Protein AF-A0A1R0LL44-F1 (afdb_monomer)

Sequence (97 aa):
MQPASIRSSVYYRCEFKEEEAALYPDLTHPRTVYLREDIVCQALDRWIARAFAPDRLSATIVALTHASVAASTAEPQTPEQAQARHAIKDCARRLAR

Radius of gyration: 20.76 Å; Cα contacts (8 Å, |Δi|>4): 56; chains: 1; bounding box: 38×36×60 Å

Nearest PDB structures (foldseek):
  6qm7-assembly1_C  TM=4.380E-01  e=1.869E+00  Leishmania tarentolae
  4khb-assembly4_G  TM=4.666E-01  e=4.514E+00  Thermochaetoides thermophila DSM 1495
  9f9p-assembly1_C  TM=2.756E-01  e=2.451E+00  Trypanosoma cruzi

Foldseek 3Di:
DDWDDDPNWIKDKDAQDPVNCVVPVVDPDDRIDIDICVVVVVVVVVVVCVCCPPVNNVVSVVVVVVVVVVVVVVDDDDPVRVVVVVVVVVVVVVVVD

Secondary structure (DSSP, 8-state):
-EEEEETTEEEEEEE--HHHHHH-TT----SEEEEEHHHHHHHHHHHHHHHT-TTTHHHHHHHHHHHHHHHHHHSPPPHHHHHHHHHHHHHHHHHT-

Solvent-accessible surface area (backbone atoms only — not comparable to full-atom values): 5790 Å² total; per-residue (Å²): 115,62,80,45,80,52,97,96,41,47,32,36,45,47,73,52,49,71,75,56,43,70,76,38,74,87,62,92,69,67,58,65,46,82,45,54,46,78,70,49,48,60,56,48,53,55,48,52,51,60,48,56,29,86,96,32,31,70,61,44,52,52,51,49,52,52,51,53,51,55,54,64,67,73,48,87,76,50,73,67,58,54,51,53,53,49,54,52,53,54,51,54,57,61,73,75,108

pLDDT: mean 90.06, std 6.78, range [64.0, 98.12]

Mean predicted aligned error: 9.0 Å

Structure (mmCIF, N/CA/C/O backbone):
data_AF-A0A1R0LL44-F1
#
_entry.id   AF-A0A1R0LL44-F1
#
loop_
_atom_site.group_PDB
_atom_site.id
_atom_site.type_symbol
_atom_site.label_atom_id
_atom_site.label_alt_id
_atom_site.label_comp_id
_atom_site.label_asym_id
_atom_site.label_entity_id
_atom_site.label_seq_id
_atom_site.pdbx_PDB_ins_code
_atom_site.Cartn_x
_atom_site.Cartn_y
_atom_site.Cartn_z
_atom_site.occupancy
_atom_site.B_iso_or_equiv
_atom_site.auth_seq_id
_atom_site.auth_comp_id
_atom_site.auth_asym_id
_atom_site.auth_atom_id
_atom_site.pdbx_PDB_model_num
ATOM 1 N N . MET A 1 1 ? 7.585 8.715 -9.192 1.00 72.81 1 MET A N 1
ATOM 2 C CA . MET 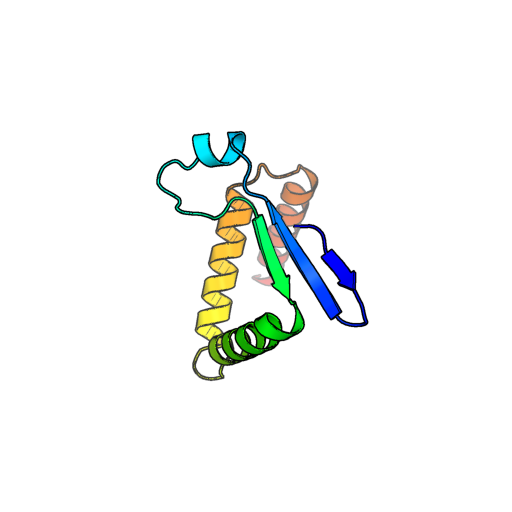A 1 1 ? 6.837 8.033 -10.273 1.00 72.81 1 MET A CA 1
ATOM 3 C C . MET A 1 1 ? 5.720 8.951 -10.740 1.00 72.81 1 MET A C 1
ATOM 5 O O . MET A 1 1 ? 4.881 9.304 -9.923 1.00 72.81 1 MET A O 1
ATOM 9 N N . GLN A 1 2 ? 5.723 9.385 -12.000 1.00 77.62 2 GLN A N 1
ATOM 10 C CA . GLN A 1 2 ? 4.617 10.173 -12.562 1.00 77.62 2 GLN A CA 1
ATOM 11 C C . GLN A 1 2 ? 3.687 9.252 -13.367 1.00 77.62 2 GLN A C 1
ATOM 13 O O . GLN A 1 2 ? 4.201 8.391 -14.091 1.00 77.62 2 GLN A O 1
ATOM 18 N N . PRO A 1 3 ? 2.355 9.391 -13.235 1.00 89.62 3 PRO A N 1
ATOM 19 C CA . PRO A 1 3 ? 1.409 8.633 -14.042 1.00 89.62 3 PRO A CA 1
ATOM 20 C C . PRO A 1 3 ? 1.308 9.209 -15.460 1.00 89.62 3 PRO A C 1
ATOM 22 O O . PRO A 1 3 ? 1.363 10.424 -15.655 1.00 89.62 3 PRO A O 1
ATOM 25 N N . ALA A 1 4 ? 1.113 8.336 -16.447 1.00 92.25 4 ALA A N 1
ATOM 26 C CA . ALA A 1 4 ? 0.806 8.697 -17.826 1.00 92.25 4 ALA A CA 1
ATOM 27 C C . ALA A 1 4 ? -0.355 7.846 -18.354 1.00 92.25 4 ALA A C 1
ATOM 29 O O . ALA A 1 4 ? -0.314 6.617 -18.289 1.00 92.25 4 ALA A O 1
ATOM 30 N N . SER A 1 5 ? -1.378 8.495 -18.909 1.00 92.62 5 SER A N 1
ATOM 31 C CA . SER A 1 5 ? -2.532 7.818 -19.509 1.00 92.62 5 SER A CA 1
ATOM 32 C C . SER A 1 5 ? -2.287 7.550 -20.993 1.00 92.62 5 SER A C 1
ATOM 34 O O . SER A 1 5 ? -2.072 8.478 -21.771 1.00 92.62 5 SER A O 1
ATOM 36 N N . ILE A 1 6 ? -2.342 6.284 -21.406 1.00 90.62 6 ILE A N 1
ATOM 37 C CA . ILE A 1 6 ? -2.130 5.835 -22.787 1.00 90.62 6 ILE A CA 1
ATOM 38 C C . ILE A 1 6 ? -3.261 4.872 -23.153 1.00 90.62 6 ILE A C 1
ATOM 40 O O . ILE A 1 6 ? -3.413 3.831 -22.523 1.00 90.62 6 ILE A O 1
ATOM 44 N N . ARG A 1 7 ? -4.048 5.202 -24.190 1.00 88.38 7 ARG A N 1
ATOM 45 C CA . ARG A 1 7 ? -5.126 4.341 -24.731 1.00 88.38 7 ARG A CA 1
ATOM 46 C C . ARG A 1 7 ? -6.061 3.773 -23.644 1.00 88.38 7 ARG A C 1
ATOM 48 O O . ARG A 1 7 ? -6.320 2.576 -23.609 1.00 88.38 7 ARG A O 1
ATOM 55 N N . SER A 1 8 ? -6.546 4.648 -22.762 1.00 90.19 8 SER A N 1
ATOM 56 C CA . SER A 1 8 ? -7.445 4.313 -21.641 1.00 90.19 8 SER A CA 1
ATOM 57 C C . SER A 1 8 ? -6.835 3.460 -20.520 1.00 90.19 8 SER A C 1
ATOM 59 O O . SER A 1 8 ? -7.565 2.973 -19.662 1.00 90.19 8 SER A O 1
ATOM 61 N N . SER A 1 9 ? -5.512 3.305 -20.477 1.00 91.06 9 SER A N 1
ATOM 62 C CA . SER A 1 9 ? -4.801 2.678 -19.360 1.00 91.06 9 SER A CA 1
ATOM 63 C C . SER A 1 9 ? -3.793 3.645 -18.754 1.00 91.06 9 SER A C 1
ATOM 65 O O . SER A 1 9 ? -3.163 4.426 -19.468 1.00 91.06 9 SER A O 1
ATOM 67 N N . VAL A 1 10 ? -3.627 3.588 -17.436 1.00 95.00 10 VAL A N 1
ATOM 68 C CA . VAL A 1 10 ? -2.629 4.387 -16.723 1.00 95.00 10 VAL A CA 1
ATOM 69 C C . VAL A 1 10 ? -1.361 3.564 -16.541 1.00 95.00 10 VAL A C 1
ATOM 71 O O . VAL A 1 10 ? -1.396 2.380 -16.193 1.00 95.00 10 VAL A O 1
ATOM 74 N N . TYR A 1 11 ? -0.231 4.208 -16.799 1.00 94.06 11 TYR A N 1
ATOM 75 C CA . TYR A 1 11 ? 1.096 3.645 -16.649 1.00 94.06 11 TYR A CA 1
ATOM 76 C C . TYR A 1 11 ? 1.901 4.480 -15.664 1.00 94.06 11 TYR A C 1
ATOM 78 O O . TYR A 1 11 ? 1.887 5.709 -15.709 1.00 94.06 11 TYR A O 1
ATOM 86 N N . TYR A 1 12 ? 2.667 3.79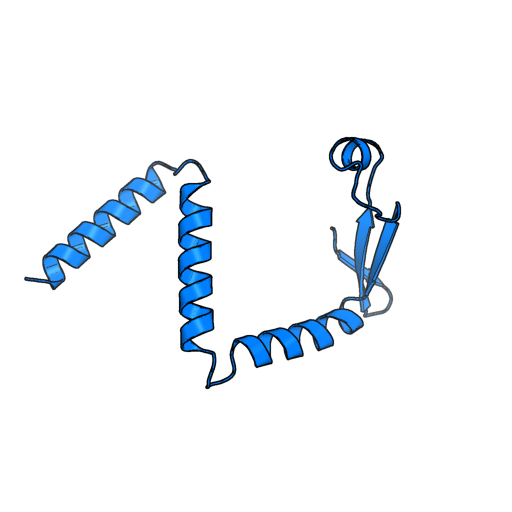9 -14.826 1.00 92.62 12 TYR A N 1
ATOM 87 C CA . TYR A 1 12 ? 3.676 4.392 -13.970 1.00 92.62 12 TYR A CA 1
ATOM 88 C C . TYR A 1 12 ? 5.054 4.055 -14.516 1.00 92.62 12 TYR A C 1
ATOM 90 O O . TYR A 1 12 ? 5.340 2.911 -14.874 1.00 92.62 12 TYR A O 1
ATOM 98 N N . ARG A 1 13 ? 5.925 5.061 -14.551 1.00 91.62 13 ARG A N 1
ATOM 99 C CA . ARG A 1 13 ? 7.341 4.892 -14.869 1.00 91.62 13 ARG A CA 1
ATOM 100 C C . ARG A 1 13 ? 8.171 5.092 -13.607 1.00 91.62 13 ARG A C 1
ATOM 102 O O . ARG A 1 13 ? 8.090 6.144 -12.964 1.00 91.62 13 ARG A O 1
ATOM 109 N N . CYS A 1 14 ? 8.973 4.083 -13.284 1.00 88.94 14 CYS A N 1
ATOM 110 C CA . CYS A 1 14 ? 10.108 4.205 -12.381 1.00 88.94 14 CYS A CA 1
ATOM 111 C C . CYS A 1 14 ? 11.373 4.319 -13.223 1.00 88.94 14 CYS A C 1
ATOM 113 O O . CYS A 1 14 ? 11.601 3.477 -14.092 1.00 88.94 14 CYS A O 1
ATOM 115 N N . GLU A 1 15 ? 12.185 5.334 -12.973 1.00 89.75 15 GLU A N 1
ATOM 116 C CA . GLU A 1 15 ? 13.533 5.422 -13.521 1.00 89.75 15 GLU A CA 1
ATOM 117 C C . GLU A 1 15 ? 14.505 5.378 -12.351 1.00 89.75 15 GLU A C 1
ATOM 119 O O . GLU A 1 15 ? 14.298 6.101 -11.384 1.00 89.75 15 GLU A O 1
ATOM 124 N N . PHE A 1 16 ? 15.504 4.502 -12.448 1.00 89.19 16 PHE A N 1
ATOM 125 C CA . PHE A 1 16 ? 16.554 4.335 -11.453 1.00 89.19 16 PHE A CA 1
ATOM 126 C C . PHE A 1 16 ? 17.867 4.804 -12.074 1.00 89.19 16 PHE A C 1
ATOM 128 O O . PHE A 1 16 ? 18.468 4.117 -12.907 1.00 89.19 16 PHE A O 1
ATOM 135 N N . LYS A 1 17 ? 18.232 6.042 -11.758 1.00 89.25 17 LYS A N 1
ATOM 136 C CA . LYS A 1 17 ? 19.399 6.751 -12.275 1.00 89.25 17 LYS A CA 1
ATOM 137 C C . LYS A 1 17 ? 20.673 6.255 -11.600 1.00 89.25 17 LYS A C 1
ATOM 139 O O . LYS A 1 17 ? 20.650 5.682 -10.517 1.00 89.25 17 LYS A O 1
ATOM 144 N N . GLU A 1 18 ? 21.810 6.533 -12.227 1.00 86.38 18 GLU A N 1
ATOM 145 C CA . GLU A 1 18 ? 23.131 6.161 -11.698 1.00 86.38 18 GLU A CA 1
ATOM 146 C C . GLU A 1 18 ? 23.422 6.792 -10.331 1.00 86.38 18 GLU A C 1
ATOM 148 O O . GLU A 1 18 ? 24.002 6.143 -9.467 1.00 86.38 18 GLU A O 1
ATOM 153 N N . GLU A 1 19 ? 22.952 8.020 -10.109 1.00 87.19 19 GLU A N 1
ATOM 154 C CA . GLU A 1 19 ? 23.027 8.717 -8.819 1.00 87.19 19 GLU A CA 1
ATOM 155 C C . GLU A 1 19 ? 22.317 7.927 -7.705 1.00 87.19 19 GLU A C 1
ATOM 157 O O . GLU A 1 19 ? 22.828 7.808 -6.595 1.00 87.19 19 GLU A O 1
ATOM 162 N N . GLU A 1 20 ? 21.157 7.340 -8.012 1.00 83.75 20 GLU A N 1
ATOM 163 C CA . GLU A 1 20 ? 20.361 6.540 -7.076 1.00 83.75 20 GLU A CA 1
ATOM 164 C C . GLU A 1 20 ? 20.974 5.143 -6.893 1.00 83.75 20 GLU A C 1
ATOM 166 O O . GLU A 1 20 ? 21.021 4.629 -5.777 1.00 83.75 20 GLU A O 1
ATOM 171 N N . ALA A 1 21 ? 21.527 4.554 -7.957 1.00 83.62 21 ALA A N 1
ATOM 172 C CA . ALA A 1 21 ? 22.259 3.290 -7.887 1.00 83.62 21 ALA A CA 1
ATOM 173 C C . ALA A 1 21 ? 23.518 3.386 -7.011 1.00 83.62 21 ALA A C 1
ATOM 175 O O . ALA A 1 21 ? 23.841 2.441 -6.295 1.00 83.62 21 ALA A O 1
ATOM 176 N N . ALA A 1 22 ? 24.198 4.536 -7.009 1.00 87.25 22 ALA A N 1
ATOM 177 C CA . ALA A 1 22 ? 25.340 4.780 -6.132 1.00 87.25 22 ALA A CA 1
ATOM 178 C C . ALA A 1 22 ? 24.949 4.838 -4.642 1.00 87.25 22 ALA A C 1
ATOM 180 O O . ALA A 1 22 ? 25.747 4.454 -3.788 1.00 87.25 22 ALA A O 1
ATOM 181 N N . LEU A 1 23 ? 23.728 5.289 -4.321 1.00 90.50 23 LEU A N 1
ATOM 182 C CA . LEU A 1 23 ? 23.200 5.306 -2.950 1.00 90.50 23 LEU A CA 1
ATOM 183 C C . LEU A 1 23 ? 22.768 3.914 -2.467 1.00 90.50 23 LEU A C 1
ATOM 185 O O . LEU A 1 23 ? 22.785 3.652 -1.264 1.00 90.50 23 LEU A O 1
ATOM 189 N N . TYR A 1 24 ? 22.393 3.029 -3.394 1.00 87.44 24 TYR A N 1
ATOM 190 C CA . TYR A 1 24 ? 21.881 1.689 -3.100 1.00 87.44 24 TYR A CA 1
ATOM 191 C C . TYR A 1 24 ? 22.596 0.620 -3.944 1.00 87.44 24 TYR A C 1
ATOM 193 O O . TYR A 1 24 ? 21.965 -0.004 -4.801 1.00 87.44 24 TYR A O 1
ATOM 201 N N . PRO A 1 25 ? 23.899 0.376 -3.709 1.00 84.38 25 PRO A N 1
ATOM 202 C CA . PRO A 1 25 ? 24.705 -0.507 -4.556 1.00 84.38 25 PRO A CA 1
ATOM 203 C C . PRO A 1 25 ? 24.228 -1.967 -4.551 1.00 84.38 25 PRO A C 1
ATOM 205 O O . PRO A 1 25 ? 24.384 -2.667 -5.548 1.00 84.38 25 PRO A O 1
ATOM 208 N N . ASP A 1 26 ? 23.599 -2.419 -3.463 1.00 91.12 26 ASP A N 1
ATOM 209 C CA . ASP A 1 26 ? 23.092 -3.791 -3.330 1.00 91.12 26 ASP A CA 1
ATOM 210 C C . ASP A 1 26 ? 21.711 -3.995 -3.983 1.00 91.12 26 ASP A C 1
ATOM 212 O O . ASP A 1 26 ? 21.203 -5.118 -4.068 1.00 91.12 26 ASP A O 1
ATOM 216 N N . LEU A 1 27 ? 21.068 -2.919 -4.452 1.00 88.56 27 LEU A N 1
ATOM 217 C CA . LEU A 1 27 ? 19.744 -2.991 -5.053 1.00 88.56 27 LEU A CA 1
ATOM 218 C C . LEU A 1 27 ? 19.846 -3.339 -6.543 1.00 88.56 27 LEU A C 1
ATOM 220 O O . LEU A 1 27 ? 20.162 -2.502 -7.386 1.00 88.56 27 LEU A O 1
ATOM 224 N N . THR A 1 28 ? 19.491 -4.575 -6.897 1.00 85.69 28 THR A N 1
ATOM 225 C CA . THR A 1 28 ? 19.379 -4.986 -8.305 1.00 85.69 28 THR A CA 1
ATOM 226 C C . THR A 1 28 ? 18.060 -4.477 -8.893 1.00 85.69 28 THR A C 1
ATOM 228 O O . THR A 1 28 ? 17.033 -5.152 -8.818 1.00 85.69 28 THR A O 1
ATOM 231 N N . HIS A 1 29 ? 18.073 -3.275 -9.474 1.00 84.25 29 HIS A N 1
ATOM 232 C CA . HIS A 1 29 ? 16.903 -2.662 -10.109 1.00 84.25 29 HIS A CA 1
ATOM 233 C C . HIS A 1 29 ? 17.197 -2.281 -11.575 1.00 84.25 29 HIS A C 1
ATOM 235 O O . HIS A 1 29 ? 18.236 -1.681 -11.855 1.00 84.25 29 HIS A O 1
ATOM 241 N N . PRO A 1 30 ? 16.302 -2.579 -12.540 1.00 89.38 30 PRO A N 1
ATOM 242 C CA . PRO A 1 30 ? 16.467 -2.136 -13.926 1.00 89.38 30 PRO A CA 1
ATOM 243 C C . PRO A 1 30 ? 16.494 -0.606 -14.053 1.00 89.38 30 PRO A C 1
ATOM 245 O O . PRO A 1 30 ? 15.802 0.091 -13.317 1.00 89.38 30 PRO A O 1
ATOM 248 N N . ARG A 1 31 ? 17.194 -0.057 -15.055 1.00 89.00 31 ARG A N 1
ATOM 249 C CA . ARG A 1 31 ? 17.241 1.406 -15.265 1.00 89.00 31 ARG A CA 1
ATOM 250 C C . ARG A 1 31 ? 15.856 2.032 -15.442 1.00 89.00 31 ARG A C 1
ATOM 252 O O . ARG A 1 31 ? 15.616 3.162 -15.027 1.00 89.00 31 ARG A O 1
ATOM 259 N N . THR A 1 32 ? 14.926 1.327 -16.078 1.00 91.19 32 THR A N 1
ATOM 260 C CA . THR A 1 32 ? 13.548 1.799 -16.224 1.00 91.19 32 THR A CA 1
ATOM 261 C C . THR A 1 32 ? 12.576 0.641 -16.096 1.00 91.19 32 THR A C 1
ATOM 263 O O . THR A 1 32 ? 12.751 -0.397 -16.732 1.00 91.19 32 THR A O 1
ATOM 266 N N . VAL A 1 33 ? 11.531 0.844 -15.297 1.00 91.00 33 VAL A N 1
ATOM 267 C CA . VAL A 1 33 ? 10.416 -0.090 -15.128 1.00 91.00 33 VAL A CA 1
ATOM 268 C C . VAL A 1 33 ? 9.125 0.630 -15.496 1.00 91.00 33 VAL A C 1
ATOM 270 O O . VAL A 1 33 ? 8.847 1.723 -14.998 1.00 91.00 33 VAL A O 1
ATOM 273 N N . TYR A 1 34 ? 8.334 -0.001 -16.362 1.00 90.81 34 TYR A N 1
ATOM 274 C CA . TYR A 1 34 ? 6.985 0.435 -16.704 1.00 90.81 34 TYR A CA 1
ATOM 275 C C . TYR A 1 34 ? 5.975 -0.496 -16.047 1.00 90.81 34 TYR A C 1
ATOM 277 O O . TYR A 1 34 ? 6.003 -1.706 -16.264 1.00 90.81 34 TYR A O 1
ATOM 285 N N . LEU A 1 35 ? 5.076 0.080 -15.259 1.00 91.00 35 LEU A N 1
ATOM 286 C CA . LEU A 1 35 ? 4.027 -0.636 -14.552 1.00 91.00 35 LEU A CA 1
ATOM 287 C C . LEU A 1 35 ? 2.670 -0.160 -15.051 1.00 91.00 35 LEU A C 1
ATOM 289 O O . LEU A 1 35 ? 2.404 1.038 -15.070 1.00 91.00 35 LEU A O 1
ATOM 293 N N . ARG A 1 36 ? 1.805 -1.093 -15.439 1.00 93.50 36 ARG A N 1
ATOM 294 C CA . ARG A 1 36 ? 0.421 -0.786 -15.799 1.00 93.50 36 ARG A CA 1
ATOM 295 C C . ARG A 1 36 ? -0.453 -0.852 -14.548 1.00 93.50 36 ARG A C 1
ATOM 297 O O . ARG A 1 36 ? -0.374 -1.831 -13.805 1.00 93.50 36 ARG A O 1
ATOM 304 N N . GLU A 1 37 ? -1.240 0.190 -14.305 1.00 93.81 37 GLU A N 1
ATOM 305 C CA . GLU A 1 37 ? -2.031 0.339 -13.077 1.00 93.81 37 GLU A CA 1
ATOM 306 C C . GLU A 1 37 ? -3.067 -0.782 -12.915 1.00 93.81 37 GLU A C 1
ATOM 308 O O . GLU A 1 37 ? -3.155 -1.419 -11.870 1.00 93.81 37 GLU A O 1
ATOM 313 N N . ASP A 1 38 ? -3.796 -1.093 -13.982 1.00 93.25 38 ASP A N 1
ATOM 314 C CA . ASP A 1 38 ? -4.856 -2.108 -14.009 1.00 93.25 38 ASP A CA 1
ATOM 315 C C . ASP A 1 38 ? -4.383 -3.518 -13.604 1.00 93.25 38 ASP A C 1
ATOM 317 O O . ASP A 1 38 ? -5.139 -4.275 -12.991 1.00 93.25 38 ASP A O 1
ATOM 321 N N . ILE A 1 39 ? -3.136 -3.876 -13.926 1.00 92.81 39 ILE A N 1
ATOM 322 C CA . ILE A 1 39 ? -2.540 -5.170 -13.568 1.00 92.81 39 ILE A CA 1
ATOM 323 C C . ILE A 1 39 ? -2.247 -5.224 -12.068 1.00 92.81 39 ILE A C 1
ATOM 325 O O . ILE A 1 39 ? -2.524 -6.233 -11.413 1.00 92.81 39 ILE A O 1
ATOM 329 N N . VAL A 1 40 ? -1.661 -4.158 -11.519 1.00 92.88 40 VAL A N 1
ATOM 330 C CA . VAL A 1 40 ? -1.206 -4.150 -10.125 1.00 92.88 40 VAL A CA 1
ATOM 331 C C . VAL A 1 40 ? -2.352 -3.894 -9.153 1.00 92.88 40 VAL A C 1
ATOM 333 O O . VAL A 1 40 ? -2.391 -4.537 -8.103 1.00 92.88 40 VAL A O 1
ATOM 336 N N . CYS A 1 41 ? -3.322 -3.045 -9.511 1.00 94.38 41 CYS A N 1
ATOM 337 C CA . CYS A 1 41 ? -4.430 -2.689 -8.627 1.00 94.38 41 CYS A CA 1
ATOM 338 C C . CYS A 1 41 ? -5.222 -3.918 -8.191 1.00 94.38 41 CYS A C 1
ATOM 340 O O . CYS A 1 41 ? -5.454 -4.090 -7.004 1.00 94.38 41 CYS A O 1
ATOM 342 N N . GLN A 1 42 ? -5.497 -4.874 -9.083 1.00 93.75 42 GLN A N 1
ATOM 343 C CA . GLN A 1 42 ? -6.204 -6.098 -8.688 1.00 93.75 42 GLN A CA 1
ATOM 344 C C . GLN A 1 42 ? -5.452 -6.921 -7.630 1.00 93.75 42 GLN A C 1
ATOM 346 O O . GLN A 1 42 ? -6.062 -7.557 -6.766 1.00 93.75 42 GLN A O 1
ATOM 351 N N . ALA A 1 43 ? -4.120 -6.972 -7.713 1.00 94.88 43 ALA A N 1
ATOM 352 C CA . ALA A 1 43 ? -3.305 -7.671 -6.727 1.00 94.88 43 ALA A CA 1
ATOM 353 C C . ALA A 1 43 ? -3.262 -6.906 -5.397 1.00 94.88 43 ALA A C 1
ATOM 355 O O . ALA A 1 43 ? -3.375 -7.537 -4.340 1.00 94.88 43 ALA A O 1
ATOM 356 N N . LEU A 1 44 ? -3.154 -5.575 -5.459 1.00 95.94 44 LEU A N 1
ATOM 357 C CA . LEU A 1 44 ? -3.188 -4.689 -4.297 1.00 95.94 44 LEU A CA 1
ATOM 358 C C . LEU A 1 44 ? -4.539 -4.748 -3.591 1.00 95.94 44 LEU A C 1
ATOM 360 O O . LEU A 1 44 ? -4.560 -5.000 -2.394 1.00 95.94 44 LEU A O 1
ATOM 364 N N . ASP A 1 45 ? -5.651 -4.645 -4.312 1.00 96.81 45 ASP A N 1
ATOM 365 C CA . ASP A 1 45 ? -7.004 -4.706 -3.757 1.00 96.81 45 ASP A CA 1
ATOM 366 C C . ASP A 1 45 ? -7.231 -6.015 -3.005 1.00 96.81 45 ASP A C 1
ATOM 368 O O . ASP A 1 45 ? -7.693 -6.022 -1.865 1.00 96.81 45 ASP A O 1
ATOM 372 N N . ARG A 1 46 ? -6.825 -7.148 -3.595 1.00 97.31 46 ARG A N 1
ATOM 373 C CA . ARG A 1 46 ? -6.893 -8.450 -2.915 1.00 97.31 46 ARG A CA 1
ATOM 374 C C . ARG A 1 46 ? -6.007 -8.504 -1.676 1.00 97.31 46 ARG A C 1
ATOM 376 O O . ARG A 1 46 ? -6.361 -9.163 -0.701 1.00 97.31 46 ARG A O 1
ATOM 383 N N . TRP A 1 47 ? -4.833 -7.885 -1.719 1.00 97.19 47 TRP A N 1
ATOM 384 C CA . TRP A 1 47 ? -3.939 -7.838 -0.569 1.00 97.19 47 TRP A CA 1
ATOM 385 C C . TRP A 1 47 ? -4.504 -6.956 0.553 1.00 97.19 47 TRP A C 1
ATOM 387 O O . TRP A 1 47 ? -4.565 -7.423 1.690 1.00 97.19 47 TRP A O 1
ATOM 397 N N . ILE A 1 48 ? -5.005 -5.762 0.229 1.00 97.19 48 ILE A N 1
ATOM 398 C CA . ILE A 1 48 ? -5.672 -4.847 1.163 1.00 97.19 48 ILE A CA 1
ATOM 399 C C . ILE A 1 48 ? -6.888 -5.546 1.779 1.00 97.19 48 ILE A C 1
ATOM 401 O O . ILE A 1 48 ? -6.991 -5.625 2.999 1.00 97.19 48 ILE A O 1
ATOM 405 N N . ALA A 1 49 ? -7.757 -6.155 0.970 1.00 97.81 49 ALA A N 1
ATOM 406 C CA . ALA A 1 49 ? -8.928 -6.874 1.467 1.00 97.81 49 ALA A CA 1
ATOM 407 C C . ALA A 1 49 ? -8.556 -7.985 2.467 1.00 97.81 49 ALA A C 1
ATOM 409 O O . ALA A 1 49 ? -9.218 -8.140 3.489 1.00 97.81 49 ALA A O 1
ATOM 410 N N . ARG A 1 50 ? -7.466 -8.728 2.222 1.00 97.81 50 ARG A N 1
ATOM 411 C CA . ARG A 1 50 ? -6.960 -9.734 3.174 1.00 97.81 50 ARG A CA 1
ATOM 412 C C . ARG A 1 50 ? -6.369 -9.116 4.438 1.00 97.81 50 ARG A C 1
ATOM 414 O O . ARG A 1 50 ? -6.520 -9.692 5.510 1.00 97.81 50 ARG A O 1
ATOM 421 N N . ALA A 1 51 ? -5.680 -7.983 4.330 1.00 97.38 51 ALA A N 1
ATOM 422 C CA . ALA A 1 51 ? -5.144 -7.278 5.492 1.00 97.38 51 ALA A CA 1
ATOM 423 C C . ALA A 1 51 ? -6.271 -6.773 6.407 1.00 97.38 51 ALA A C 1
ATOM 425 O O . ALA A 1 51 ? -6.136 -6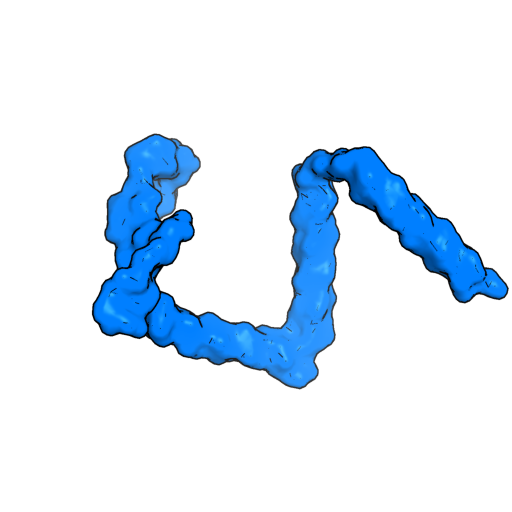.817 7.626 1.00 97.38 51 ALA A O 1
ATOM 426 N N . PHE A 1 52 ? -7.401 -6.368 5.829 1.00 97.88 52 PHE A N 1
ATOM 427 C CA . PHE A 1 52 ? -8.583 -5.890 6.548 1.00 97.88 52 PHE A CA 1
ATOM 428 C C . PHE A 1 52 ? -9.682 -6.955 6.703 1.00 97.88 52 PHE A C 1
ATOM 430 O O . PHE A 1 52 ? -10.831 -6.617 6.986 1.00 97.88 52 PHE A O 1
ATOM 437 N N . ALA A 1 53 ? -9.347 -8.240 6.545 1.00 97.88 53 ALA A N 1
ATOM 438 C CA . ALA A 1 53 ? -10.286 -9.327 6.800 1.00 97.88 53 ALA A CA 1
ATOM 439 C C . ALA A 1 53 ? -10.791 -9.278 8.261 1.00 97.88 53 ALA A C 1
ATOM 441 O O . ALA A 1 53 ? -10.048 -8.824 9.137 1.00 97.88 53 ALA A O 1
ATOM 442 N N . PRO A 1 54 ? -12.027 -9.726 8.560 1.00 98.06 54 PRO A N 1
ATOM 443 C CA . PRO A 1 54 ? -12.634 -9.552 9.884 1.00 98.06 54 PRO A CA 1
ATOM 444 C C . PRO A 1 54 ? -11.791 -10.078 11.055 1.00 98.06 54 PRO A C 1
ATOM 446 O O . PRO A 1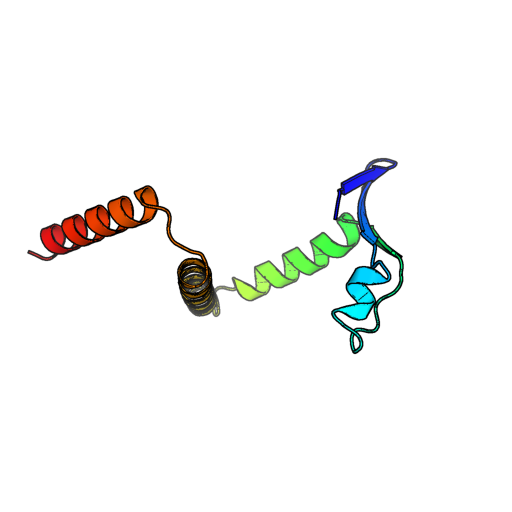 54 ? -11.752 -9.456 12.111 1.00 98.06 54 PRO A O 1
ATOM 449 N N . ASP A 1 55 ? -11.072 -11.183 10.853 1.00 97.75 55 ASP A N 1
ATOM 450 C CA . ASP A 1 55 ? -10.169 -11.804 11.830 1.00 97.75 55 ASP A CA 1
ATOM 451 C C . ASP A 1 55 ? -8.868 -11.010 12.059 1.00 97.75 55 ASP A C 1
ATOM 453 O O . ASP A 1 55 ? -8.189 -11.203 13.066 1.00 97.75 55 ASP A O 1
ATOM 457 N N . ARG A 1 56 ? -8.517 -10.102 11.141 1.00 96.94 56 ARG A N 1
ATOM 458 C CA . ARG A 1 56 ? -7.265 -9.324 11.143 1.00 96.94 56 ARG A CA 1
ATOM 459 C C . ARG A 1 56 ? -7.468 -7.829 11.325 1.00 96.94 56 ARG A C 1
ATOM 461 O O . ARG A 1 56 ? -6.503 -7.129 11.622 1.00 96.94 56 ARG A O 1
ATOM 468 N N . LEU A 1 57 ? -8.698 -7.340 11.184 1.00 97.69 57 LEU A N 1
ATOM 469 C CA . LEU A 1 57 ? -9.030 -5.918 11.159 1.00 97.69 57 LEU A CA 1
ATOM 470 C C . LEU A 1 57 ? -8.415 -5.146 12.333 1.00 97.69 57 LEU A C 1
ATOM 472 O O . LEU A 1 57 ? -7.695 -4.170 12.122 1.00 97.69 57 LEU A O 1
ATOM 476 N N . SER A 1 58 ? -8.647 -5.603 13.566 1.00 98.06 58 SER A N 1
ATOM 477 C CA . SER A 1 58 ? -8.117 -4.940 14.763 1.00 98.06 58 SER A CA 1
ATOM 478 C C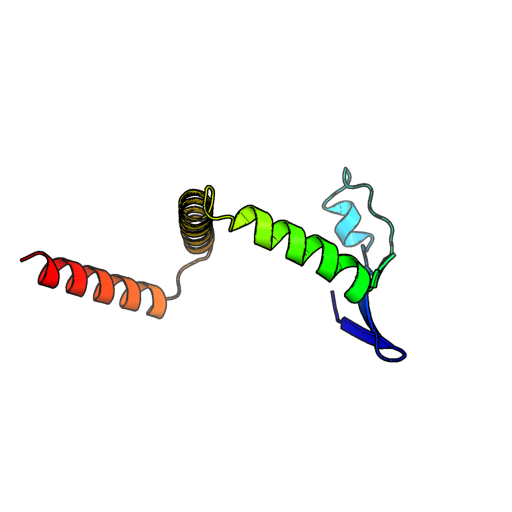 . SER A 1 58 ? -6.589 -4.921 14.783 1.00 98.06 58 SER A C 1
ATOM 480 O O . SER A 1 58 ? -5.997 -3.881 15.059 1.00 98.06 58 SER A O 1
ATOM 482 N N . ALA A 1 59 ? -5.945 -6.042 14.447 1.00 98.00 59 ALA A N 1
ATOM 483 C CA . ALA A 1 59 ? -4.487 -6.136 14.412 1.00 98.00 59 ALA A CA 1
ATOM 484 C C . ALA A 1 59 ? -3.887 -5.194 13.355 1.00 98.00 59 ALA A C 1
ATOM 486 O O . ALA A 1 59 ? -2.929 -4.476 13.638 1.00 98.00 59 ALA A O 1
ATOM 487 N N . THR A 1 60 ? -4.490 -5.137 12.165 1.00 98.12 60 THR A N 1
ATOM 488 C CA . THR A 1 60 ? -4.070 -4.248 11.076 1.00 98.12 60 THR A CA 1
ATOM 489 C C . THR A 1 60 ? -4.226 -2.776 11.455 1.00 98.12 60 THR A C 1
ATOM 491 O O . THR A 1 60 ? -3.303 -1.995 11.234 1.00 98.12 60 THR A O 1
ATOM 494 N N . ILE A 1 61 ? -5.336 -2.384 12.091 1.00 97.81 61 ILE A N 1
ATOM 495 C CA . ILE A 1 61 ? -5.538 -1.003 12.566 1.00 97.81 61 ILE A CA 1
ATOM 496 C C . ILE A 1 61 ? -4.508 -0.624 13.638 1.00 97.81 61 ILE A C 1
ATOM 498 O O . ILE A 1 61 ? -3.948 0.474 13.591 1.00 97.81 61 ILE A O 1
ATOM 502 N N . VAL A 1 62 ? -4.224 -1.518 14.591 1.00 98.06 62 VAL A N 1
ATOM 503 C CA . VAL A 1 62 ? -3.204 -1.280 15.627 1.00 98.06 62 VAL A CA 1
ATOM 504 C C . VAL A 1 62 ? -1.823 -1.102 14.996 1.00 98.06 62 VAL A C 1
ATOM 506 O O . VAL A 1 62 ? -1.119 -0.147 15.327 1.00 98.06 62 VAL A O 1
ATOM 509 N N . ALA A 1 63 ? -1.455 -1.966 14.046 1.00 97.19 63 ALA A N 1
ATOM 510 C CA . ALA A 1 63 ? -0.184 -1.872 13.334 1.00 97.19 63 ALA A CA 1
ATOM 511 C C . ALA A 1 63 ? -0.057 -0.553 12.552 1.00 97.19 63 ALA A C 1
ATOM 513 O O . ALA A 1 63 ? 0.969 0.121 12.650 1.00 97.19 63 ALA A O 1
ATOM 514 N N . LEU A 1 64 ? -1.112 -0.144 11.837 1.00 96.81 64 LEU A N 1
ATOM 515 C CA . LEU A 1 64 ? -1.144 1.135 11.122 1.00 96.81 64 LEU A CA 1
ATOM 516 C C . LEU A 1 64 ? -1.019 2.323 12.078 1.00 96.81 64 LEU A C 1
ATOM 518 O O . LEU A 1 64 ? -0.228 3.224 11.822 1.00 96.81 64 LEU A O 1
ATOM 522 N N . THR A 1 65 ? -1.728 2.296 13.209 1.00 96.12 65 THR A N 1
ATOM 523 C CA . THR A 1 65 ? -1.649 3.355 14.228 1.00 96.12 65 THR A CA 1
ATOM 524 C C . THR A 1 65 ? -0.224 3.499 14.755 1.00 96.12 65 THR A C 1
ATOM 526 O O . THR A 1 65 ? 0.304 4.609 14.826 1.00 96.12 65 THR A O 1
ATOM 529 N N . HIS A 1 66 ? 0.429 2.381 15.079 1.00 94.94 66 HIS A N 1
ATOM 530 C CA . HIS A 1 66 ? 1.810 2.389 15.547 1.00 94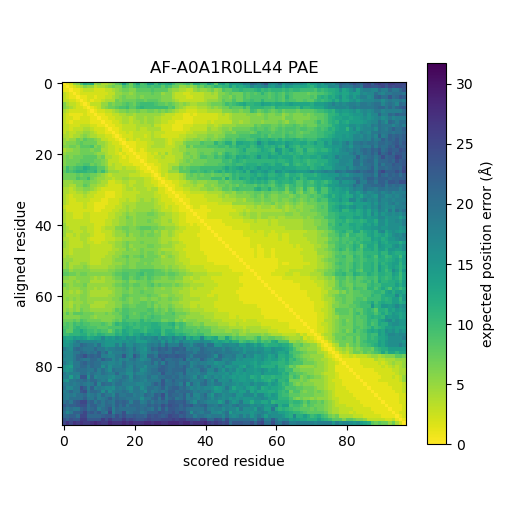.94 66 HIS A CA 1
ATOM 531 C C . HIS A 1 66 ? 2.770 2.944 14.482 1.00 94.94 66 HIS A C 1
ATOM 533 O O . HIS A 1 66 ? 3.605 3.795 14.787 1.00 94.94 66 HIS A O 1
ATOM 539 N N . ALA A 1 67 ? 2.618 2.519 13.223 1.00 93.25 67 ALA A N 1
ATOM 540 C CA . ALA A 1 67 ? 3.424 3.019 12.111 1.00 93.25 67 ALA A CA 1
ATOM 541 C C . ALA A 1 67 ? 3.231 4.529 11.882 1.00 93.25 67 ALA A C 1
ATOM 543 O O . ALA A 1 67 ? 4.212 5.250 11.704 1.00 93.25 67 ALA A O 1
ATOM 544 N N . SER A 1 68 ? 1.993 5.031 11.950 1.00 89.38 68 SER A N 1
ATOM 545 C CA . SER A 1 68 ? 1.701 6.463 11.824 1.00 89.38 68 SER A CA 1
ATOM 546 C C . SER A 1 68 ? 2.327 7.285 12.948 1.00 89.38 68 SER A C 1
ATOM 548 O O . SER A 1 68 ? 2.864 8.363 12.687 1.00 89.38 68 SER A O 1
ATOM 550 N N . VAL A 1 69 ? 2.296 6.789 14.190 1.00 88.56 69 VAL A N 1
ATOM 551 C CA . VAL A 1 69 ? 2.967 7.451 15.319 1.00 88.56 69 VAL A CA 1
ATOM 552 C C . VAL A 1 69 ? 4.475 7.500 15.085 1.00 88.56 69 VAL A C 1
ATOM 554 O O . VAL A 1 69 ? 5.051 8.580 15.192 1.00 88.56 69 VAL A O 1
ATOM 557 N N . ALA A 1 70 ? 5.092 6.379 14.700 1.00 87.50 70 ALA A N 1
ATOM 558 C CA . ALA A 1 70 ? 6.526 6.308 14.426 1.00 87.50 70 ALA A CA 1
ATOM 559 C C . ALA A 1 70 ? 6.957 7.280 13.310 1.00 87.50 70 ALA A C 1
ATOM 561 O O . ALA A 1 70 ? 7.907 8.044 13.492 1.00 87.50 70 ALA A O 1
ATOM 562 N N . ALA A 1 71 ? 6.217 7.324 12.197 1.00 85.56 71 ALA A N 1
ATOM 563 C CA . ALA A 1 71 ? 6.465 8.274 11.111 1.00 85.56 71 ALA A CA 1
ATOM 564 C C . ALA A 1 71 ? 6.339 9.730 11.592 1.00 85.56 71 ALA A C 1
ATOM 566 O O . ALA A 1 71 ? 7.232 10.543 11.368 1.00 85.56 71 ALA A O 1
ATOM 567 N N . SER A 1 72 ? 5.290 10.036 12.362 1.00 78.56 72 SER A N 1
ATOM 568 C CA . SER A 1 72 ? 5.059 11.384 12.901 1.00 78.56 72 SER A CA 1
ATOM 569 C C . SER A 1 72 ? 6.077 11.824 13.960 1.00 78.56 72 SER A C 1
ATOM 571 O O . SER A 1 72 ? 6.079 12.990 14.348 1.00 78.56 72 SER A O 1
ATOM 573 N N . THR A 1 73 ? 6.855 10.898 14.525 1.00 76.44 73 THR A N 1
ATOM 574 C CA . THR A 1 73 ? 7.956 11.216 15.449 1.00 76.44 73 THR A CA 1
ATOM 575 C C . THR A 1 73 ? 9.299 11.377 14.744 1.00 76.44 73 THR A C 1
ATOM 577 O O . THR A 1 73 ? 10.202 11.972 15.323 1.00 76.44 73 THR A O 1
ATOM 580 N N . ALA A 1 74 ? 9.437 10.857 13.520 1.00 76.31 74 ALA A N 1
ATOM 581 C CA . ALA A 1 74 ? 10.655 10.976 12.722 1.00 76.31 74 ALA A CA 1
ATOM 582 C C . ALA A 1 74 ? 10.752 12.330 11.996 1.00 76.31 74 ALA A C 1
ATOM 584 O O . ALA A 1 74 ? 11.854 12.810 11.737 1.00 76.31 74 ALA A O 1
ATOM 585 N N . GLU A 1 75 ? 9.616 12.962 11.693 1.00 74.56 75 GLU A N 1
ATOM 586 C CA . GLU A 1 75 ? 9.571 14.299 11.098 1.00 74.56 75 GLU A CA 1
ATOM 587 C C . GLU A 1 75 ? 9.617 15.402 12.172 1.00 74.56 75 GLU A C 1
ATOM 589 O O . GLU A 1 75 ? 8.943 15.294 13.205 1.00 74.56 75 GLU A O 1
ATOM 594 N N . PRO A 1 76 ? 10.379 16.493 11.955 1.00 72.38 76 PRO A N 1
ATOM 595 C CA . PRO A 1 76 ? 10.354 17.640 12.851 1.00 72.38 76 PRO A CA 1
ATOM 596 C C . PRO A 1 76 ? 8.949 18.251 12.866 1.00 72.38 76 PRO A C 1
ATOM 598 O O . PRO A 1 76 ? 8.415 18.667 11.839 1.00 72.38 76 PRO A O 1
ATOM 601 N N . GLN A 1 77 ? 8.346 18.297 14.054 1.00 73.75 77 GLN A N 1
ATOM 602 C CA . GLN A 1 77 ? 6.992 18.813 14.225 1.00 73.75 77 GLN A CA 1
ATOM 603 C C . GLN A 1 77 ? 6.921 20.305 13.900 1.00 73.75 77 GLN A C 1
ATOM 605 O O . GLN A 1 77 ? 7.723 21.091 14.410 1.00 73.75 77 GLN A O 1
ATOM 610 N N . THR A 1 78 ? 5.902 20.716 13.143 1.00 82.88 78 THR A N 1
ATOM 611 C CA . THR A 1 78 ? 5.596 22.146 13.014 1.00 82.88 78 THR A CA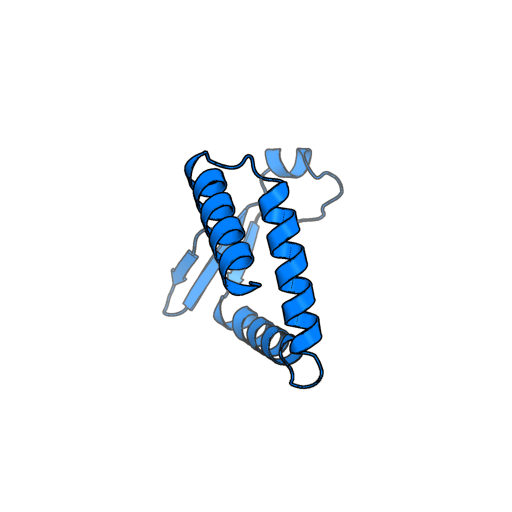 1
ATOM 612 C C . THR A 1 78 ? 5.012 22.678 14.332 1.00 82.88 78 THR A C 1
ATOM 614 O O . THR A 1 78 ? 4.385 21.922 15.091 1.00 82.88 78 THR A O 1
ATOM 617 N N . PRO A 1 79 ? 5.184 23.974 14.644 1.00 83.44 79 PRO A N 1
ATOM 618 C CA . PRO A 1 79 ? 4.594 24.574 15.838 1.00 83.44 79 PRO A CA 1
ATOM 619 C C . PRO A 1 79 ? 3.062 24.426 15.890 1.00 83.44 79 PRO A C 1
ATOM 621 O O . PRO A 1 79 ? 2.522 24.185 16.972 1.00 83.44 79 PRO A O 1
ATOM 624 N N . GLU A 1 80 ? 2.352 24.462 14.752 1.00 87.12 80 GLU A N 1
ATOM 625 C CA . GLU A 1 80 ? 0.896 24.243 14.734 1.00 87.12 80 GLU A CA 1
ATOM 626 C C . GLU A 1 80 ? 0.524 22.810 15.140 1.00 87.12 80 GLU A C 1
ATOM 628 O O . GLU A 1 80 ? -0.432 22.596 15.890 1.00 87.12 80 GLU A O 1
ATOM 633 N N . GLN A 1 81 ? 1.299 21.813 14.698 1.00 82.31 81 GLN A N 1
ATOM 634 C CA . GLN A 1 81 ? 1.081 20.413 15.071 1.00 82.31 81 GLN A CA 1
ATOM 635 C C . GLN A 1 81 ? 1.323 20.178 16.566 1.00 82.31 81 GLN A C 1
ATOM 637 O O . GLN A 1 81 ? 0.590 19.411 17.202 1.00 82.31 81 GLN A O 1
ATOM 642 N N . ALA A 1 82 ? 2.332 20.835 17.144 1.00 82.88 82 ALA A N 1
ATOM 643 C CA . ALA A 1 82 ? 2.599 20.772 18.577 1.00 82.88 82 ALA A CA 1
ATOM 644 C C . ALA A 1 82 ? 1.438 21.375 19.388 1.00 82.88 82 ALA A C 1
ATOM 646 O O . ALA A 1 82 ? 0.958 20.755 20.343 1.00 82.88 82 ALA A O 1
ATOM 647 N N . GLN A 1 83 ? 0.925 22.533 18.961 1.00 89.00 83 GLN A N 1
ATOM 648 C CA . GLN A 1 83 ? -0.213 23.197 19.597 1.00 89.00 83 GLN A CA 1
ATOM 649 C C . GLN A 1 83 ? -1.505 22.367 19.492 1.00 89.00 83 GLN A C 1
ATOM 651 O O . GLN A 1 83 ? -2.209 22.197 20.490 1.00 89.00 83 GLN A O 1
ATOM 656 N N . ALA A 1 84 ? -1.792 21.779 18.327 1.00 86.25 84 ALA A N 1
ATOM 657 C CA . ALA A 1 84 ? -2.952 20.906 18.136 1.00 86.25 84 ALA A CA 1
ATOM 658 C C . ALA A 1 84 ? -2.899 19.667 19.050 1.00 86.25 84 ALA A C 1
ATOM 660 O O . ALA A 1 84 ? -3.888 19.324 19.703 1.00 86.25 84 ALA A O 1
ATOM 661 N N . ARG A 1 85 ? -1.728 19.021 19.172 1.00 84.69 85 ARG A N 1
ATOM 662 C CA . ARG A 1 85 ? -1.532 17.887 20.094 1.00 84.69 85 ARG A CA 1
ATOM 663 C C . ARG A 1 85 ? -1.738 18.287 21.555 1.00 84.69 85 ARG A C 1
ATOM 665 O O . ARG A 1 85 ? -2.313 17.5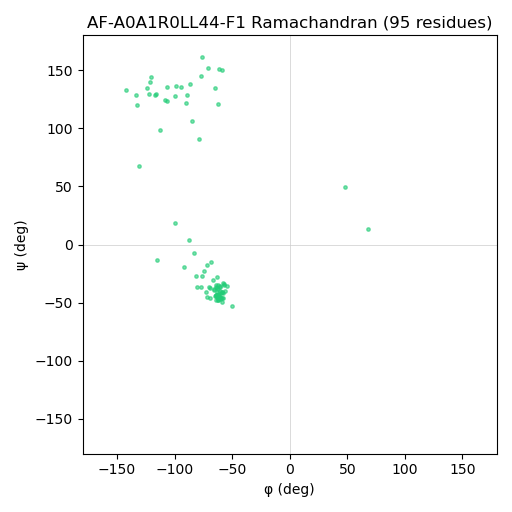06 22.315 1.00 84.69 85 ARG A O 1
ATOM 672 N N . HIS A 1 86 ? -1.296 19.482 21.950 1.00 86.94 86 HIS A N 1
ATOM 673 C CA . HIS A 1 86 ? -1.525 20.002 23.298 1.00 86.94 86 HIS A CA 1
ATOM 674 C C . HIS A 1 86 ? -3.023 20.181 23.584 1.00 86.94 86 HIS A C 1
ATOM 676 O O . HIS A 1 86 ? -3.519 19.678 24.591 1.00 86.94 86 HIS A O 1
ATOM 682 N N . ALA A 1 87 ? -3.763 20.801 22.660 1.00 92.94 87 ALA A N 1
ATOM 683 C CA . ALA A 1 87 ? -5.205 21.004 22.794 1.00 92.94 87 ALA A CA 1
ATOM 684 C C . ALA A 1 87 ? -5.976 19.677 22.923 1.00 92.94 87 ALA A C 1
ATOM 686 O O . ALA A 1 87 ? -6.858 19.548 23.774 1.00 92.94 87 ALA A O 1
ATOM 687 N N . ILE A 1 88 ? -5.607 18.658 22.138 1.00 92.62 88 ILE A N 1
ATOM 688 C CA . ILE A 1 88 ? -6.212 17.320 22.231 1.00 92.62 88 ILE A CA 1
ATOM 689 C C . ILE A 1 88 ? -5.937 16.688 23.603 1.00 92.62 88 ILE A C 1
ATOM 691 O O . ILE A 1 88 ? -6.862 16.169 24.230 1.00 92.62 88 ILE A O 1
ATOM 695 N N . LYS A 1 89 ? -4.694 16.757 24.103 1.00 91.56 89 LYS A N 1
ATOM 696 C CA . LYS A 1 89 ? -4.337 16.240 25.437 1.00 91.56 89 LYS A CA 1
ATOM 697 C C . LYS A 1 89 ? -5.118 16.937 26.552 1.00 91.56 89 LYS A C 1
ATOM 699 O O . LYS A 1 89 ? -5.559 16.275 27.490 1.00 91.56 89 LYS A O 1
ATOM 704 N N . ASP A 1 90 ? -5.306 18.249 26.452 1.00 92.94 90 ASP A N 1
ATOM 705 C CA . ASP A 1 90 ? -6.096 19.015 27.417 1.00 92.94 90 ASP A CA 1
ATOM 706 C C . ASP A 1 90 ? -7.573 18.616 27.398 1.00 92.94 90 ASP A C 1
ATOM 708 O O . ASP A 1 90 ? -8.164 18.401 28.458 1.00 92.94 90 ASP A O 1
ATOM 712 N N . CYS A 1 91 ? -8.164 18.454 26.212 1.00 93.31 91 CYS A N 1
ATOM 713 C CA . CYS A 1 91 ? -9.531 17.956 26.067 1.00 93.31 91 CYS A CA 1
ATOM 714 C C . CYS A 1 91 ? -9.689 16.544 26.645 1.00 93.31 91 CYS A C 1
ATOM 716 O O . CYS A 1 91 ? -10.607 16.317 27.430 1.00 93.31 91 CYS A O 1
ATOM 718 N N . ALA A 1 92 ? -8.775 15.620 26.338 1.00 93.12 92 ALA A N 1
ATOM 719 C CA . ALA A 1 92 ? -8.810 14.262 26.882 1.00 93.12 92 ALA A CA 1
ATOM 720 C C . ALA A 1 92 ? -8.745 14.255 28.421 1.00 93.12 92 ALA A C 1
ATOM 722 O O . ALA A 1 92 ? -9.495 13.533 29.072 1.00 93.12 92 ALA A O 1
ATOM 723 N N . ARG A 1 93 ? -7.912 15.120 29.019 1.00 92.62 93 ARG A N 1
ATOM 724 C CA . ARG A 1 93 ? -7.820 15.279 30.480 1.00 92.62 93 ARG A CA 1
ATOM 72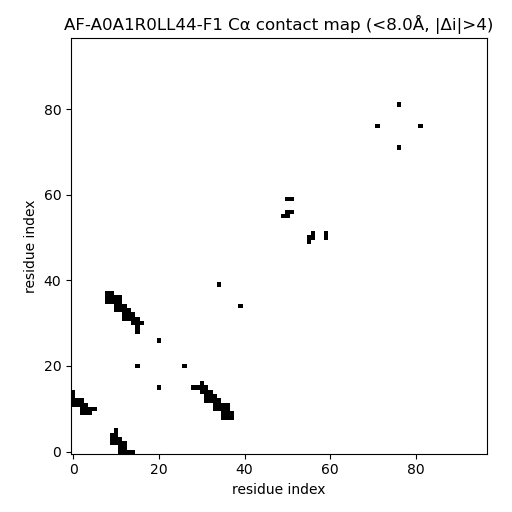5 C C . ARG A 1 93 ? -9.116 15.802 31.100 1.00 92.62 93 ARG A C 1
ATOM 727 O O . ARG A 1 93 ? -9.453 15.410 32.212 1.00 92.62 93 ARG A O 1
ATOM 734 N N . ARG A 1 94 ? -9.817 16.701 30.405 1.00 93.69 94 ARG A N 1
ATOM 735 C CA . ARG A 1 94 ? -11.113 17.240 30.844 1.00 93.69 94 ARG A CA 1
ATOM 736 C C . ARG A 1 94 ? -12.225 16.198 30.766 1.00 93.69 94 ARG A C 1
ATOM 738 O O . ARG A 1 94 ? -13.079 16.206 31.634 1.00 93.69 94 ARG A O 1
ATOM 745 N N . LEU A 1 95 ? -12.201 15.331 29.753 1.00 92.75 95 LEU A N 1
ATOM 746 C CA . LEU A 1 95 ? -13.194 14.267 29.562 1.00 92.75 95 LEU A CA 1
ATOM 747 C C . LEU A 1 95 ? -13.031 13.091 30.536 1.00 92.75 95 LEU A C 1
ATOM 749 O O . LEU A 1 95 ? -13.980 12.350 30.752 1.00 92.75 95 LEU A O 1
ATOM 753 N N . ALA A 1 96 ? -11.837 12.902 31.100 1.00 88.69 96 ALA A N 1
ATOM 754 C CA . ALA A 1 96 ? -11.549 11.848 32.075 1.00 88.69 96 ALA A CA 1
ATOM 755 C C . ALA A 1 96 ? -11.838 12.249 33.541 1.00 88.69 96 ALA A C 1
ATOM 757 O O . ALA A 1 96 ? -11.508 11.484 34.447 1.00 88.69 96 ALA A O 1
ATOM 758 N N . ARG A 1 97 ? -12.389 13.448 33.777 1.00 64.00 97 ARG A N 1
ATOM 759 C CA . ARG A 1 97 ? -12.863 13.936 35.083 1.00 64.00 97 ARG A CA 1
ATOM 760 C C . ARG A 1 97 ? -14.382 13.913 35.121 1.00 64.00 97 ARG A C 1
ATOM 762 O O . ARG A 1 97 ? -14.905 13.618 36.213 1.00 64.00 97 ARG A O 1
#